Protein AF-A0A956K0T5-F1 (afdb_monomer)

Foldseek 3Di:
DQLQCFEEEEDDDFFPQCPLLCVLSVVSNYHYDPPPVPPRHQEYEYCDCPDPVVVVCVVVVHHYDYLVVSLVVSCVVPDVVSNVSSVVSVVRD

Mean predicted aligned error: 6.16 Å

Structure (mmCIF, N/CA/C/O backbone):
data_AF-A0A956K0T5-F1
#
_entry.id   AF-A0A956K0T5-F1
#
loop_
_atom_site.group_PDB
_atom_site.id
_atom_site.type_symbol
_atom_site.label_atom_id
_atom_site.label_alt_id
_atom_site.label_comp_id
_atom_site.label_asym_id
_atom_site.label_entity_id
_atom_site.label_seq_id
_atom_site.pdbx_PDB_ins_code
_atom_site.Cartn_x
_atom_site.Cartn_y
_atom_site.Cartn_z
_atom_site.occupancy
_atom_site.B_iso_or_equiv
_atom_site.auth_seq_id
_atom_site.auth_comp_id
_atom_site.auth_asym_id
_atom_site.auth_atom_id
_atom_site.pdbx_PDB_model_num
ATOM 1 N N . MET A 1 1 ? -9.799 3.020 -5.040 1.00 70.81 1 MET A N 1
ATOM 2 C CA . MET A 1 1 ? -8.765 2.029 -4.674 1.00 70.81 1 MET A CA 1
ATOM 3 C C . MET A 1 1 ? -9.117 1.504 -3.299 1.00 70.81 1 MET A C 1
ATOM 5 O O . MET A 1 1 ? -9.383 2.320 -2.437 1.00 70.81 1 MET A O 1
ATOM 9 N N . GLU A 1 2 ? -9.186 0.192 -3.109 1.00 79.44 2 GLU A N 1
ATOM 10 C CA . GLU A 1 2 ? -9.387 -0.414 -1.785 1.00 79.44 2 GLU A CA 1
ATOM 11 C C . GLU A 1 2 ? -8.061 -1.046 -1.352 1.00 79.44 2 GLU A C 1
ATOM 13 O O . GLU A 1 2 ? -7.497 -1.817 -2.133 1.00 79.44 2 GLU A O 1
ATOM 18 N N . ILE A 1 3 ? -7.539 -0.668 -0.178 1.00 82.44 3 ILE A N 1
ATOM 19 C CA . ILE A 1 3 ? -6.244 -1.139 0.361 1.00 82.44 3 ILE A CA 1
ATOM 20 C C . ILE A 1 3 ? -6.428 -2.050 1.584 1.00 82.44 3 ILE A C 1
ATOM 22 O O . ILE A 1 3 ? -5.563 -2.875 1.867 1.00 82.44 3 ILE A O 1
ATOM 26 N N . ALA A 1 4 ? -7.543 -1.920 2.306 1.00 82.50 4 ALA A N 1
ATOM 27 C CA . ALA A 1 4 ? -7.790 -2.688 3.520 1.00 82.50 4 ALA A CA 1
ATOM 28 C C . ALA A 1 4 ? -7.681 -4.200 3.254 1.00 82.50 4 ALA A C 1
ATOM 30 O O . ALA A 1 4 ? -8.240 -4.710 2.286 1.00 82.50 4 ALA A O 1
ATOM 31 N N . GLY A 1 5 ? -6.906 -4.904 4.084 1.00 82.50 5 GLY A N 1
ATOM 32 C CA . GLY A 1 5 ? -6.675 -6.348 3.958 1.00 82.50 5 GLY A CA 1
ATOM 33 C C . GLY A 1 5 ? -5.736 -6.788 2.825 1.00 82.50 5 GLY A C 1
ATOM 34 O O . GLY A 1 5 ? -5.436 -7.977 2.736 1.00 82.50 5 GLY A O 1
ATOM 35 N N . LYS A 1 6 ? -5.233 -5.871 1.988 1.00 87.75 6 LYS A N 1
ATOM 36 C CA . LYS A 1 6 ? -4.317 -6.201 0.883 1.00 87.75 6 LYS A CA 1
ATOM 37 C C . LYS A 1 6 ? -2.860 -6.248 1.317 1.00 87.75 6 LYS A C 1
ATOM 39 O O . LYS A 1 6 ? -2.452 -5.566 2.261 1.00 87.75 6 LYS A O 1
ATOM 44 N N . LYS A 1 7 ? -2.045 -7.001 0.581 1.00 89.50 7 LYS A N 1
ATOM 45 C CA . LYS A 1 7 ? -0.586 -6.976 0.692 1.00 89.50 7 LYS A CA 1
ATOM 46 C C . LYS A 1 7 ? 0.011 -6.011 -0.334 1.00 89.50 7 LYS A C 1
ATOM 48 O O . LYS A 1 7 ? -0.137 -6.183 -1.542 1.00 89.50 7 LYS A O 1
ATOM 53 N 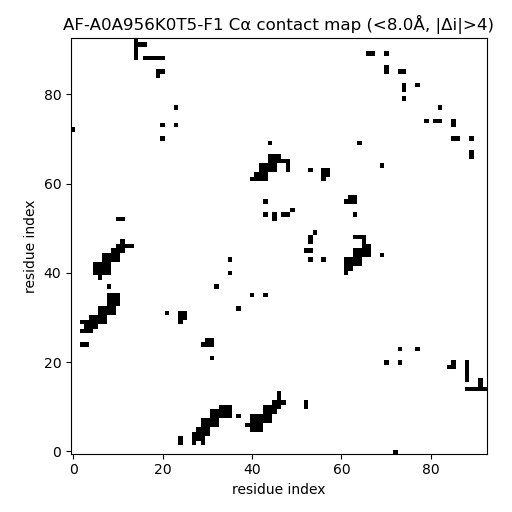N . VAL A 1 8 ? 0.709 -5.000 0.169 1.00 89.69 8 VAL A N 1
ATOM 54 C CA . VAL A 1 8 ? 1.319 -3.909 -0.592 1.00 89.69 8 VAL A CA 1
ATOM 55 C C . VAL A 1 8 ? 2.822 -4.143 -0.744 1.00 89.69 8 VAL A C 1
ATOM 57 O O . VAL A 1 8 ? 3.563 -4.148 0.235 1.00 89.69 8 VAL A O 1
ATOM 60 N N . GLY A 1 9 ? 3.293 -4.333 -1.971 1.00 89.88 9 GLY A N 1
ATOM 61 C CA . GLY A 1 9 ? 4.715 -4.471 -2.280 1.00 89.88 9 GLY A CA 1
ATOM 62 C C . GLY A 1 9 ? 5.338 -3.132 -2.656 1.00 89.88 9 GLY A C 1
ATOM 63 O O . GLY A 1 9 ? 4.884 -2.499 -3.602 1.00 89.88 9 GLY A O 1
ATOM 64 N N . PHE A 1 10 ? 6.398 -2.706 -1.979 1.00 87.00 10 PHE A N 1
ATOM 65 C CA . PHE A 1 10 ? 7.155 -1.511 -2.355 1.00 87.00 10 PHE A CA 1
ATOM 66 C C . PHE A 1 10 ? 8.296 -1.896 -3.298 1.00 87.00 10 PHE A C 1
ATOM 68 O O . PHE A 1 1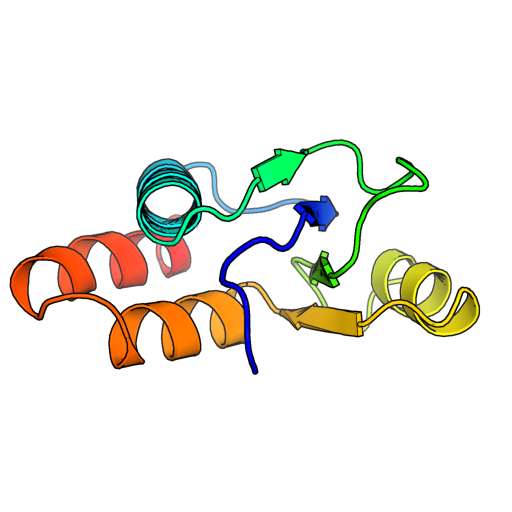0 ? 9.121 -2.745 -2.971 1.00 87.00 10 PHE A O 1
ATOM 75 N N . ARG A 1 11 ? 8.363 -1.277 -4.484 1.00 83.94 11 ARG A N 1
ATOM 76 C CA . ARG A 1 11 ? 9.427 -1.524 -5.466 1.00 83.94 11 ARG A CA 1
ATOM 77 C C . ARG A 1 11 ? 10.067 -0.238 -5.982 1.00 83.94 11 ARG A C 1
ATOM 79 O O . ARG A 1 11 ? 9.421 0.598 -6.609 1.00 83.94 11 ARG A O 1
ATOM 86 N N . GLY A 1 12 ? 11.381 -0.137 -5.811 1.00 77.44 12 GLY A N 1
ATOM 87 C CA . GLY A 1 12 ? 12.184 0.993 -6.278 1.00 77.44 12 GLY A CA 1
ATOM 88 C C . GLY A 1 12 ? 12.818 1.763 -5.128 1.00 77.44 12 GLY A C 1
ATOM 89 O O . GLY A 1 12 ? 12.767 1.341 -3.975 1.00 77.44 12 GLY A O 1
ATOM 90 N N . ARG A 1 13 ? 13.456 2.887 -5.458 1.00 77.69 13 ARG A N 1
ATOM 91 C CA . ARG A 1 13 ? 14.097 3.749 -4.467 1.00 77.69 13 ARG A CA 1
ATOM 92 C C . ARG A 1 13 ? 13.088 4.775 -3.976 1.00 77.69 13 ARG A C 1
ATOM 94 O O . ARG A 1 13 ? 12.767 5.717 -4.694 1.00 77.69 13 ARG A O 1
ATOM 101 N N . PHE A 1 14 ? 12.587 4.562 -2.772 1.00 77.69 14 PHE A N 1
ATOM 102 C CA . PHE A 1 14 ? 11.718 5.513 -2.097 1.00 77.69 14 PHE A CA 1
ATOM 103 C C . PHE A 1 14 ? 12.529 6.461 -1.215 1.00 77.69 14 PHE A C 1
ATOM 105 O O . PHE A 1 14 ? 13.664 6.137 -0.851 1.00 77.69 14 PHE A O 1
ATOM 112 N N . PRO A 1 15 ? 11.964 7.630 -0.882 1.00 71.19 15 PRO A N 1
ATOM 113 C CA . PRO A 1 15 ? 12.509 8.475 0.171 1.00 71.19 15 PRO A CA 1
ATOM 114 C C . PRO A 1 15 ? 12.641 7.693 1.486 1.00 71.19 15 PRO A C 1
ATOM 116 O O . PRO A 1 15 ? 11.840 6.800 1.759 1.00 71.19 15 PRO A O 1
ATOM 119 N N . SER A 1 16 ? 13.657 8.018 2.293 1.00 66.19 16 SER A N 1
ATOM 120 C CA . SER A 1 16 ? 14.024 7.242 3.491 1.00 66.19 16 SER A CA 1
ATOM 121 C C . SER A 1 16 ? 12.928 7.161 4.560 1.00 66.19 16 SER A C 1
ATOM 123 O O . SER A 1 16 ? 12.987 6.281 5.408 1.00 66.19 16 SER A O 1
ATOM 125 N N . ASP A 1 17 ? 11.930 8.047 4.523 1.00 73.56 17 ASP A N 1
ATOM 126 C CA . ASP A 1 17 ? 10.873 8.146 5.532 1.00 73.56 17 ASP A CA 1
ATOM 127 C C . ASP A 1 17 ? 9.545 7.591 4.986 1.00 73.56 17 ASP A C 1
ATOM 129 O O . ASP A 1 17 ? 8.643 8.330 4.590 1.00 73.56 17 ASP A O 1
ATOM 133 N N . LEU A 1 18 ? 9.445 6.260 4.898 1.00 81.62 18 LEU A N 1
ATOM 134 C CA . LEU A 1 18 ? 8.193 5.560 4.569 1.00 81.62 18 LEU A CA 1
ATOM 135 C C . LEU A 1 18 ? 7.412 5.114 5.811 1.00 81.62 18 LEU A C 1
ATOM 137 O O . LEU A 1 18 ? 6.280 4.650 5.669 1.00 81.62 18 LEU A O 1
ATOM 141 N N . ASP A 1 19 ? 7.978 5.253 7.008 1.00 83.00 19 ASP A N 1
ATOM 142 C CA . ASP A 1 19 ? 7.352 4.891 8.282 1.00 83.00 19 ASP A CA 1
ATOM 143 C C . ASP A 1 19 ? 5.903 5.369 8.442 1.00 83.00 19 ASP A C 1
ATOM 145 O O . ASP A 1 19 ? 5.049 4.528 8.724 1.00 83.00 19 ASP A O 1
ATOM 149 N N . PRO A 1 20 ? 5.544 6.646 8.195 1.00 84.75 20 PRO A N 1
ATOM 150 C CA . PRO A 1 20 ? 4.152 7.074 8.335 1.00 84.75 20 PRO A CA 1
ATOM 151 C C . PRO A 1 20 ? 3.218 6.405 7.314 1.00 84.75 20 PRO A C 1
ATOM 153 O O . PRO A 1 20 ? 2.061 6.137 7.624 1.00 84.75 20 PRO A O 1
ATOM 156 N N . VAL A 1 21 ? 3.710 6.088 6.112 1.00 86.94 21 VAL A N 1
ATOM 157 C CA . VAL A 1 21 ? 2.932 5.381 5.081 1.00 86.94 21 VAL A CA 1
ATOM 158 C C . VAL A 1 21 ? 2.724 3.922 5.484 1.00 86.94 21 VAL A C 1
ATOM 160 O O . VAL A 1 21 ? 1.602 3.420 5.444 1.00 86.94 21 VAL A O 1
ATOM 163 N N . LYS A 1 22 ? 3.796 3.247 5.912 1.00 87.62 22 LYS A N 1
ATOM 164 C CA . LYS A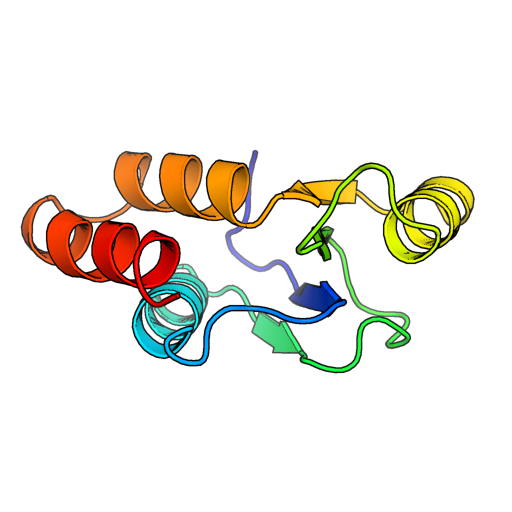 1 22 ? 3.769 1.860 6.394 1.00 87.62 22 LYS A CA 1
ATOM 165 C C . LYS A 1 22 ? 2.875 1.722 7.630 1.00 87.62 22 LYS A C 1
ATOM 167 O O . LYS A 1 22 ? 2.096 0.775 7.712 1.00 87.62 22 LYS A O 1
ATOM 172 N N . PHE A 1 23 ? 2.922 2.690 8.543 1.00 87.31 23 PHE A N 1
ATOM 173 C CA . PHE A 1 23 ? 2.068 2.730 9.726 1.00 87.31 23 PHE A CA 1
ATOM 174 C C . PHE A 1 23 ? 0.581 2.810 9.362 1.00 87.31 23 PHE A C 1
ATOM 176 O O . PHE A 1 23 ? -0.210 2.010 9.858 1.00 87.31 23 PHE A O 1
ATOM 183 N N . GLU A 1 24 ? 0.187 3.710 8.457 1.00 86.81 24 GLU A N 1
ATOM 184 C CA . GLU A 1 24 ? -1.222 3.829 8.055 1.00 86.81 24 GLU A CA 1
ATOM 185 C C . GLU A 1 24 ? -1.723 2.599 7.288 1.00 86.81 24 GLU A C 1
ATOM 187 O O . GLU A 1 24 ? -2.864 2.184 7.481 1.00 86.81 24 GLU A O 1
ATOM 192 N N . LEU A 1 25 ? -0.868 1.950 6.488 1.00 87.81 25 LEU A N 1
ATOM 193 C CA . LEU A 1 25 ? -1.203 0.660 5.876 1.00 87.81 25 LEU A CA 1
ATOM 194 C C . LEU A 1 25 ? -1.574 -0.384 6.939 1.00 87.81 25 LEU A C 1
ATOM 196 O O . LEU A 1 25 ? -2.614 -1.032 6.818 1.00 87.81 25 LE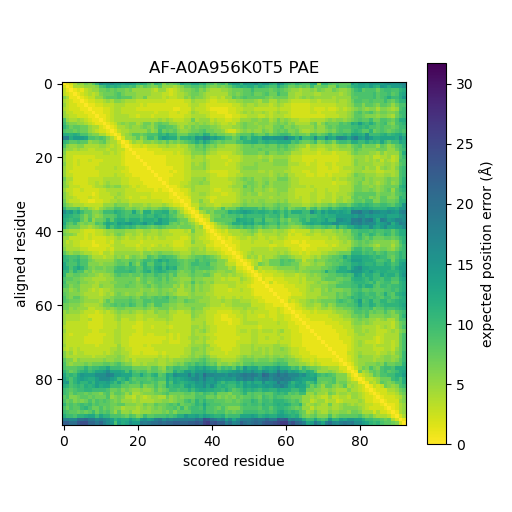U A O 1
ATOM 200 N N . LEU A 1 26 ? -0.779 -0.498 8.007 1.00 87.56 26 LEU A N 1
ATOM 201 C CA . LEU A 1 26 ? -1.067 -1.419 9.111 1.00 87.56 26 LEU A CA 1
ATOM 202 C C . LEU A 1 26 ? -2.371 -1.063 9.839 1.00 87.56 26 LEU A C 1
ATOM 204 O O . LEU A 1 26 ? -3.132 -1.959 10.198 1.00 87.56 26 LEU A O 1
ATOM 208 N N . GLN A 1 27 ? -2.656 0.228 10.033 1.00 85.50 27 GLN A N 1
ATOM 209 C CA . GLN A 1 27 ? -3.893 0.698 10.675 1.00 85.50 27 GLN A CA 1
ATOM 210 C C . GLN A 1 27 ? -5.147 0.338 9.865 1.00 85.50 27 GLN A C 1
ATOM 212 O O . GLN A 1 27 ? -6.189 0.043 10.444 1.00 85.50 27 GLN A O 1
ATOM 217 N N . LEU A 1 28 ? -5.036 0.305 8.535 1.00 84.50 28 LEU A N 1
ATOM 218 C CA . LEU A 1 28 ? -6.098 -0.141 7.627 1.00 84.50 28 LEU A CA 1
ATOM 219 C C . LEU A 1 28 ? -6.181 -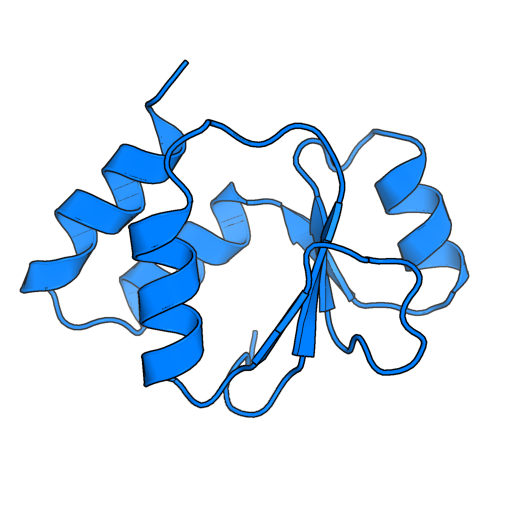1.676 7.506 1.00 84.50 28 LEU A C 1
ATOM 221 O O . LEU A 1 28 ? -6.954 -2.192 6.698 1.00 84.50 28 LEU A O 1
ATOM 225 N N . GLY A 1 29 ? -5.372 -2.422 8.266 1.00 86.88 29 GLY A N 1
ATOM 226 C CA . GLY A 1 29 ? -5.295 -3.882 8.195 1.00 86.88 29 GLY A CA 1
ATOM 227 C C . GLY A 1 29 ? -4.588 -4.405 6.942 1.00 86.88 29 GLY A C 1
ATOM 228 O O . GLY A 1 29 ? -4.648 -5.602 6.657 1.00 86.88 29 GLY A O 1
ATOM 229 N N . ALA A 1 30 ? -3.932 -3.532 6.177 1.00 89.06 30 ALA A N 1
ATOM 230 C CA . ALA A 1 30 ? -3.093 -3.932 5.061 1.00 89.06 30 ALA A CA 1
ATOM 231 C C . ALA A 1 30 ? -1.743 -4.449 5.573 1.00 89.06 30 ALA A C 1
ATOM 233 O O . ALA A 1 30 ? -1.247 -4.063 6.634 1.00 89.06 30 ALA A O 1
ATOM 234 N N . ARG A 1 31 ? -1.120 -5.328 4.795 1.00 90.50 31 ARG A N 1
ATOM 235 C CA . ARG A 1 31 ? 0.251 -5.797 5.030 1.00 90.50 31 ARG A CA 1
ATOM 236 C C . ARG A 1 31 ? 1.166 -5.135 4.019 1.00 90.50 31 ARG A C 1
ATOM 238 O O . ARG A 1 31 ? 0.721 -4.802 2.926 1.00 90.50 31 ARG A O 1
ATOM 245 N N . TYR A 1 32 ? 2.445 -4.988 4.335 1.00 88.62 32 TYR A N 1
ATOM 246 C CA . TYR A 1 32 ? 3.421 -4.522 3.357 1.00 88.62 32 TYR A CA 1
ATOM 247 C C . TYR A 1 32 ? 4.647 -5.424 3.290 1.00 88.62 32 TYR A C 1
ATOM 249 O O . TYR A 1 32 ? 4.959 -6.151 4.231 1.00 88.62 32 TYR A O 1
ATOM 257 N N . THR A 1 33 ? 5.329 -5.378 2.152 1.00 86.50 33 THR A N 1
ATOM 258 C CA . THR A 1 33 ? 6.613 -6.037 1.931 1.00 86.50 33 THR A CA 1
ATOM 259 C C . THR A 1 33 ? 7.501 -5.137 1.083 1.00 86.50 33 THR A C 1
ATOM 261 O O . THR A 1 33 ? 7.036 -4.511 0.131 1.00 86.50 33 THR A O 1
ATOM 264 N N . ASP A 1 34 ? 8.783 -5.064 1.420 1.00 78.69 34 ASP A N 1
ATOM 265 C CA . ASP A 1 34 ? 9.796 -4.448 0.558 1.00 78.69 34 ASP A CA 1
ATOM 266 C C . ASP A 1 34 ? 10.243 -5.426 -0.556 1.00 78.69 34 ASP A C 1
ATOM 268 O O . ASP A 1 34 ? 10.908 -5.037 -1.517 1.00 78.69 34 ASP A O 1
ATOM 272 N N . ASP A 1 35 ? 9.815 -6.695 -0.480 1.00 74.44 35 ASP A N 1
ATOM 273 C CA . ASP A 1 35 ? 10.020 -7.697 -1.521 1.00 74.44 35 ASP A CA 1
ATOM 274 C C . ASP A 1 35 ? 8.807 -7.777 -2.459 1.00 74.44 35 ASP A C 1
ATOM 276 O O . ASP A 1 35 ? 7.860 -8.539 -2.266 1.00 74.44 35 ASP A O 1
ATOM 280 N N . ALA A 1 36 ? 8.833 -6.963 -3.511 1.00 63.09 36 ALA A N 1
ATOM 281 C CA . ALA A 1 36 ? 7.795 -6.947 -4.540 1.00 63.09 36 ALA A CA 1
ATOM 282 C C . ALA A 1 36 ? 7.860 -8.140 -5.524 1.00 63.09 36 ALA A C 1
ATOM 284 O O . ALA A 1 36 ? 7.184 -8.116 -6.559 1.00 63.09 36 ALA A O 1
ATOM 285 N N . ARG A 1 37 ? 8.702 -9.158 -5.272 1.00 66.31 37 ARG A N 1
ATOM 286 C CA . ARG A 1 37 ? 8.666 -10.438 -6.006 1.00 66.31 37 ARG A CA 1
ATOM 287 C C . ARG A 1 37 ? 7.782 -11.472 -5.316 1.00 66.31 37 ARG A C 1
ATOM 289 O O . ARG A 1 37 ? 7.438 -12.462 -5.964 1.00 66.31 37 ARG A O 1
ATOM 296 N N . ASP A 1 38 ? 7.397 -11.220 -4.069 1.00 70.88 38 ASP A N 1
ATOM 297 C CA . ASP A 1 38 ? 6.468 -12.039 -3.305 1.00 70.88 38 ASP A CA 1
ATOM 298 C C . ASP A 1 38 ? 5.147 -12.239 -4.070 1.00 70.88 38 ASP A C 1
ATOM 300 O O . ASP A 1 38 ? 4.491 -11.290 -4.503 1.00 70.88 38 ASP A O 1
ATOM 304 N N . ALA A 1 39 ? 4.786 -13.506 -4.282 1.00 66.31 39 ALA A N 1
ATOM 305 C CA . ALA A 1 39 ? 3.648 -13.895 -5.110 1.00 66.31 39 ALA A CA 1
ATOM 306 C C . ALA A 1 39 ? 2.284 -13.553 -4.486 1.00 66.31 39 ALA A C 1
ATOM 308 O O . ALA A 1 39 ? 1.277 -13.628 -5.182 1.00 66.31 39 ALA A O 1
ATOM 309 N N . ALA A 1 40 ? 2.243 -13.179 -3.204 1.00 78.56 40 ALA A N 1
ATOM 310 C CA . ALA A 1 40 ? 1.020 -12.822 -2.495 1.00 78.56 40 ALA A CA 1
ATOM 311 C C . ALA A 1 40 ? 0.769 -11.304 -2.457 1.00 78.56 40 ALA A C 1
ATOM 313 O O . ALA A 1 40 ? -0.062 -10.854 -1.677 1.00 78.56 40 ALA A O 1
ATOM 314 N N . VAL A 1 41 ? 1.519 -10.501 -3.222 1.00 85.81 41 VAL A N 1
ATOM 315 C CA . VAL A 1 41 ? 1.298 -9.050 -3.324 1.00 85.81 41 VAL A CA 1
ATOM 316 C C . VAL A 1 41 ? 0.092 -8.762 -4.216 1.00 85.81 41 VAL A C 1
ATOM 318 O O . VAL A 1 41 ? 0.103 -9.093 -5.397 1.00 85.81 41 VAL A O 1
ATOM 321 N N . ASP A 1 42 ? -0.906 -8.072 -3.668 1.00 85.56 42 ASP A N 1
ATOM 322 C CA . ASP A 1 42 ? -2.100 -7.638 -4.402 1.00 85.56 42 ASP A CA 1
ATOM 323 C C . ASP A 1 42 ? -1.874 -6.314 -5.153 1.00 85.56 42 ASP A C 1
ATOM 325 O O . ASP A 1 42 ? -2.510 -6.038 -6.173 1.00 85.56 42 ASP A O 1
ATOM 329 N N . LEU A 1 43 ? -0.986 -5.461 -4.627 1.00 87.69 43 LEU A N 1
ATOM 330 C CA . LEU A 1 43 ? -0.723 -4.122 -5.150 1.00 87.69 43 LEU A CA 1
ATOM 331 C C . LEU A 1 43 ? 0.753 -3.751 -5.006 1.00 87.69 43 LEU A C 1
ATOM 333 O O . LEU A 1 43 ? 1.331 -3.856 -3.928 1.00 87.69 43 LEU A O 1
ATOM 337 N N . VAL A 1 44 ? 1.356 -3.266 -6.088 1.00 88.94 44 VAL A N 1
ATOM 338 C CA . VAL A 1 44 ? 2.750 -2.824 -6.126 1.00 88.94 44 VAL A CA 1
ATOM 339 C C . VAL A 1 44 ? 2.807 -1.302 -6.158 1.00 88.94 44 VAL A C 1
ATOM 341 O O . VAL A 1 44 ? 2.318 -0.660 -7.087 1.00 88.94 44 VAL A O 1
ATOM 344 N N . VAL A 1 45 ? 3.457 -0.724 -5.157 1.00 89.06 45 VAL A N 1
ATOM 345 C CA . VAL A 1 45 ? 3.824 0.687 -5.126 1.00 89.06 45 VAL A CA 1
ATOM 346 C C . VAL A 1 45 ? 5.169 0.830 -5.811 1.00 89.06 45 VAL A C 1
ATOM 348 O O . VAL A 1 45 ? 6.131 0.151 -5.448 1.00 89.06 45 VAL A O 1
ATOM 351 N N . VAL A 1 46 ? 5.255 1.727 -6.785 1.00 87.25 46 VAL A N 1
ATOM 352 C CA . VAL A 1 46 ? 6.500 2.053 -7.481 1.00 87.25 46 VAL A CA 1
ATOM 353 C C . VAL A 1 46 ? 6.908 3.495 -7.223 1.00 87.25 46 VAL A C 1
ATOM 355 O O . VAL A 1 46 ? 6.070 4.394 -7.130 1.00 87.25 46 VAL A O 1
ATOM 358 N N . ALA A 1 47 ? 8.216 3.717 -7.100 1.00 79.62 47 ALA A N 1
ATOM 359 C CA . ALA A 1 47 ? 8.768 5.066 -6.987 1.00 79.62 47 ALA A CA 1
ATOM 360 C C . ALA A 1 47 ? 8.596 5.846 -8.299 1.00 79.62 47 ALA A C 1
ATOM 362 O O . ALA A 1 47 ? 8.278 7.030 -8.280 1.00 79.62 47 ALA A O 1
ATOM 363 N N . ASP A 1 48 ? 8.747 5.146 -9.426 1.00 78.44 48 ASP A N 1
ATOM 364 C CA . ASP A 1 48 ? 8.582 5.690 -10.765 1.00 78.44 48 ASP A CA 1
ATOM 365 C C . ASP A 1 48 ? 7.683 4.761 -11.611 1.00 78.44 48 ASP A C 1
ATOM 367 O O . ASP A 1 48 ? 8.033 3.592 -11.816 1.00 78.44 48 ASP A O 1
ATOM 371 N N . PRO A 1 49 ? 6.511 5.232 -12.079 1.00 71.56 49 PRO A N 1
ATOM 372 C CA . PRO A 1 49 ? 5.571 4.424 -12.860 1.00 71.56 49 PRO A CA 1
ATOM 373 C C . PRO A 1 49 ? 5.993 4.208 -14.322 1.00 71.56 49 PRO A C 1
ATOM 375 O O . PRO A 1 49 ? 5.360 3.397 -15.006 1.00 71.56 49 PRO A O 1
ATOM 378 N N . GLY A 1 50 ? 7.021 4.917 -14.802 1.00 75.44 50 GLY A N 1
ATOM 379 C CA . GLY A 1 50 ? 7.627 4.729 -16.124 1.00 75.44 50 GLY A CA 1
ATOM 380 C C . GLY A 1 50 ? 8.776 3.715 -16.127 1.00 75.44 50 GLY A C 1
ATOM 381 O O . GLY A 1 50 ? 9.172 3.226 -17.183 1.00 75.44 50 GLY A O 1
ATOM 382 N N . ALA A 1 51 ? 9.299 3.357 -14.957 1.00 74.62 51 ALA A N 1
ATOM 383 C CA . ALA A 1 51 ? 10.433 2.459 -14.835 1.00 74.62 51 ALA A CA 1
ATOM 384 C C . ALA A 1 51 ? 10.062 0.986 -15.096 1.00 74.62 51 ALA A C 1
ATOM 386 O O . ALA A 1 51 ? 8.941 0.526 -14.857 1.00 74.62 51 ALA A O 1
ATOM 387 N N . ALA A 1 52 ? 11.062 0.195 -15.501 1.00 77.19 52 ALA A N 1
ATOM 388 C CA . ALA A 1 52 ? 10.931 -1.243 -15.762 1.00 77.19 52 ALA A CA 1
ATOM 389 C C . ALA A 1 52 ? 10.217 -2.061 -14.652 1.00 77.19 52 ALA A C 1
ATOM 391 O O . ALA A 1 52 ? 9.477 -2.988 -14.994 1.00 77.19 52 ALA A O 1
ATOM 392 N N . PRO A 1 53 ? 10.373 -1.757 -13.343 1.00 75.31 53 PRO A N 1
ATOM 393 C CA . PRO A 1 53 ? 9.604 -2.394 -12.274 1.00 75.31 53 PRO A CA 1
ATOM 394 C C . PRO A 1 53 ? 8.081 -2.310 -12.440 1.00 75.31 53 PRO A C 1
ATOM 396 O O . PRO A 1 53 ?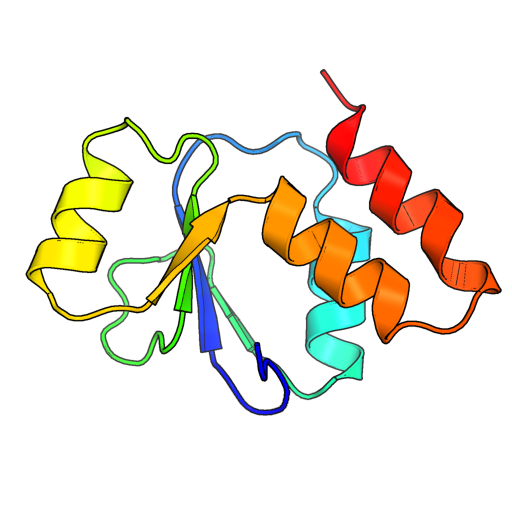 7.392 -3.292 -12.161 1.00 75.31 53 PRO A O 1
ATOM 399 N N . ALA A 1 54 ? 7.565 -1.172 -12.914 1.00 79.12 54 ALA A N 1
ATOM 400 C CA . ALA A 1 54 ? 6.137 -0.955 -13.127 1.00 79.12 54 ALA A CA 1
ATOM 401 C C . ALA A 1 54 ? 5.620 -1.790 -14.304 1.00 79.12 54 ALA A C 1
ATOM 403 O O . ALA A 1 54 ? 4.590 -2.455 -14.189 1.00 79.12 54 ALA A O 1
ATOM 404 N N . GLY A 1 55 ? 6.373 -1.820 -15.409 1.00 78.50 55 GLY A N 1
ATOM 405 C CA . GLY A 1 55 ? 6.059 -2.652 -16.574 1.00 78.50 55 GLY A CA 1
ATOM 406 C C . GLY A 1 55 ? 6.015 -4.144 -16.233 1.00 78.50 55 GLY A C 1
ATOM 407 O O . GLY A 1 55 ? 5.076 -4.832 -16.617 1.00 78.50 55 GLY A O 1
ATOM 408 N N . GLN A 1 56 ? 6.973 -4.631 -15.436 1.00 78.31 56 GLN A N 1
ATOM 409 C CA . GLN A 1 56 ? 7.002 -6.028 -14.987 1.00 78.31 56 GLN A CA 1
ATOM 410 C C . GLN A 1 56 ? 5.809 -6.393 -14.098 1.00 78.31 56 GLN A C 1
ATOM 412 O O . GLN A 1 56 ? 5.239 -7.467 -14.260 1.00 78.31 56 GLN A O 1
ATOM 417 N N . ALA A 1 57 ? 5.429 -5.530 -13.153 1.00 80.44 57 ALA A N 1
ATOM 418 C CA . ALA A 1 57 ? 4.280 -5.790 -12.288 1.00 80.44 57 ALA A CA 1
ATOM 419 C C . ALA A 1 57 ? 2.959 -5.769 -13.081 1.00 80.44 57 ALA A C 1
ATOM 421 O O . ALA A 1 57 ? 2.152 -6.687 -12.937 1.00 80.44 57 ALA A O 1
ATOM 422 N N . ARG A 1 58 ? 2.793 -4.811 -14.006 1.00 80.94 58 ARG A N 1
ATOM 423 C CA . ARG A 1 58 ? 1.637 -4.762 -14.920 1.00 80.94 58 ARG A CA 1
ATOM 424 C C . ARG A 1 58 ? 1.554 -5.990 -15.826 1.00 80.94 58 ARG A C 1
ATOM 426 O O . ARG A 1 58 ? 0.477 -6.551 -15.977 1.00 80.94 58 ARG A O 1
ATOM 433 N N . ALA A 1 59 ? 2.680 -6.449 -16.375 1.00 81.62 59 ALA A N 1
ATOM 434 C CA . ALA A 1 59 ? 2.731 -7.654 -17.207 1.00 81.62 59 ALA A CA 1
ATOM 435 C C . ALA A 1 59 ? 2.327 -8.931 -16.445 1.00 81.62 59 ALA A C 1
ATOM 437 O O . ALA A 1 59 ? 1.888 -9.899 -17.057 1.00 81.62 59 ALA A O 1
ATOM 438 N N . ARG A 1 60 ? 2.441 -8.930 -15.109 1.00 78.94 60 ARG A N 1
ATOM 439 C CA . ARG A 1 60 ? 1.974 -10.013 -14.226 1.00 78.94 60 ARG A CA 1
AT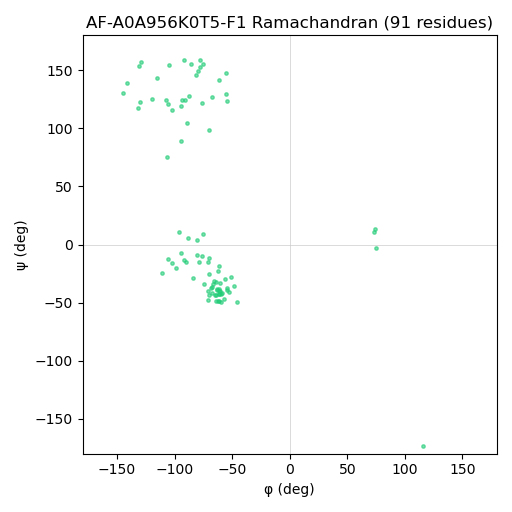OM 440 C C . ARG A 1 60 ? 0.511 -9.848 -13.788 1.00 78.94 60 ARG A C 1
ATOM 442 O O . ARG A 1 60 ? 0.054 -10.619 -12.955 1.00 78.94 60 ARG A O 1
ATOM 449 N N . GLY A 1 61 ? -0.207 -8.849 -14.309 1.00 80.75 61 GLY A N 1
ATOM 450 C CA . GLY A 1 61 ? -1.592 -8.552 -13.933 1.00 80.75 61 GLY A CA 1
ATOM 451 C C . GLY A 1 61 ? -1.749 -7.890 -12.560 1.00 80.75 61 GLY A C 1
ATOM 452 O O . GLY A 1 61 ? -2.861 -7.828 -12.045 1.00 80.75 61 GLY A O 1
ATOM 453 N N . LEU A 1 62 ? -0.662 -7.398 -11.955 1.00 82.69 62 LEU A N 1
ATOM 454 C CA . LEU A 1 62 ? -0.706 -6.749 -10.644 1.00 82.69 62 LEU A CA 1
ATOM 455 C C . LEU A 1 62 ? -1.145 -5.288 -10.767 1.00 82.69 62 LEU A C 1
ATOM 457 O O . LEU A 1 62 ? -0.765 -4.584 -11.709 1.00 82.69 62 LEU A O 1
ATOM 461 N N . ALA A 1 63 ? -1.885 -4.804 -9.768 1.00 86.25 63 ALA A N 1
ATOM 462 C CA . ALA A 1 63 ? -2.188 -3.384 -9.649 1.00 86.25 63 ALA A CA 1
ATOM 463 C C . ALA A 1 63 ? -0.898 -2.610 -9.342 1.00 86.25 63 ALA A C 1
ATOM 465 O O . ALA A 1 63 ? -0.186 -2.941 -8.396 1.00 86.25 63 ALA A O 1
ATOM 466 N N . VAL A 1 64 ? -0.596 -1.578 -10.132 1.00 87.62 64 VAL A N 1
ATOM 467 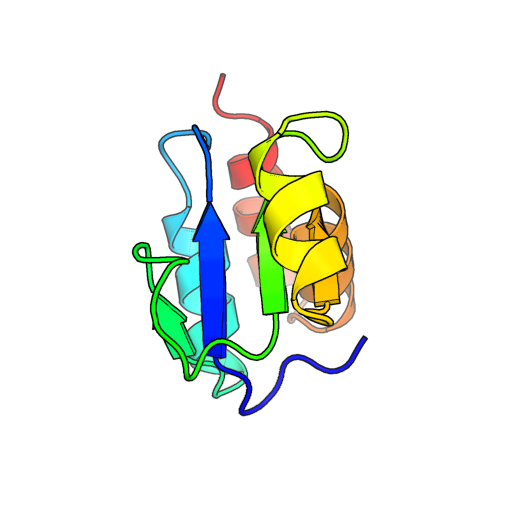C CA . VAL A 1 64 ? 0.600 -0.742 -9.951 1.00 87.62 64 VAL A CA 1
ATOM 468 C C . VAL A 1 64 ? 0.189 0.694 -9.703 1.00 87.62 64 VAL A C 1
ATOM 470 O O . VAL A 1 64 ? -0.503 1.279 -10.535 1.00 87.62 64 VAL A O 1
ATOM 473 N N . VAL A 1 65 ? 0.665 1.263 -8.598 1.00 89.25 65 VAL A N 1
ATOM 474 C CA . VAL A 1 65 ? 0.393 2.651 -8.204 1.00 89.25 65 VAL A CA 1
ATOM 475 C C . VAL A 1 65 ? 1.677 3.369 -7.825 1.00 89.25 65 VAL A C 1
ATOM 477 O O . VAL A 1 65 ? 2.652 2.751 -7.396 1.00 89.25 65 VAL A O 1
ATOM 480 N N . SER A 1 66 ? 1.698 4.688 -7.978 1.00 88.69 66 SER A N 1
ATOM 481 C CA . SER A 1 66 ? 2.823 5.489 -7.485 1.00 88.69 66 SER A CA 1
ATOM 482 C C . SER A 1 66 ? 2.750 5.698 -5.966 1.00 88.69 66 SER A C 1
ATOM 484 O O . SER A 1 66 ? 1.668 5.642 -5.376 1.00 88.69 66 SER A O 1
ATOM 486 N N . LEU A 1 67 ? 3.884 6.011 -5.322 1.00 86.12 67 LEU A N 1
ATOM 487 C CA . LEU A 1 67 ? 3.879 6.421 -3.906 1.00 86.12 67 LEU A CA 1
ATOM 488 C C . LEU A 1 67 ? 2.936 7.609 -3.667 1.00 86.12 67 LEU A C 1
ATOM 490 O O . LEU A 1 67 ? 2.248 7.658 -2.652 1.00 86.12 67 LEU A O 1
ATOM 494 N N . ARG A 1 68 ? 2.880 8.553 -4.614 1.00 85.56 68 ARG A N 1
ATOM 495 C CA . ARG A 1 68 ? 1.995 9.715 -4.527 1.00 85.56 68 ARG A CA 1
ATOM 496 C C . ARG A 1 68 ? 0.527 9.305 -4.499 1.00 85.56 68 ARG A C 1
ATOM 498 O O . ARG A 1 68 ? -0.191 9.757 -3.620 1.00 85.56 68 ARG A O 1
ATOM 505 N N . GLU A 1 69 ? 0.100 8.432 -5.407 1.00 88.12 69 GLU A N 1
ATOM 506 C CA . GLU A 1 69 ? -1.286 7.948 -5.437 1.00 88.12 69 GLU A CA 1
ATOM 507 C C . GLU A 1 69 ? -1.659 7.172 -4.176 1.00 88.12 69 GLU A C 1
ATOM 509 O O . GLU A 1 69 ? -2.763 7.339 -3.656 1.00 88.12 69 GLU A O 1
ATOM 514 N N . LEU A 1 70 ? -0.729 6.367 -3.652 1.00 87.69 70 LEU A N 1
ATOM 515 C CA . LEU A 1 70 ? -0.923 5.715 -2.364 1.00 87.69 70 LEU A CA 1
ATOM 516 C C . LEU A 1 70 ? -1.128 6.756 -1.256 1.00 87.69 70 LEU A C 1
ATOM 518 O O . LEU A 1 70 ? -2.083 6.653 -0.493 1.00 87.69 70 LEU A O 1
ATOM 522 N N . VAL A 1 71 ? -0.262 7.767 -1.174 1.00 86.94 71 VAL A N 1
ATOM 523 C CA . VAL A 1 71 ? -0.355 8.806 -0.143 1.00 86.94 71 VAL A CA 1
ATOM 524 C C . VAL A 1 71 ? -1.627 9.639 -0.285 1.00 86.94 71 VAL A C 1
ATOM 526 O O . VAL A 1 71 ? -2.280 9.874 0.723 1.00 86.94 71 VAL A O 1
ATOM 529 N N . ASP A 1 72 ? -2.019 10.058 -1.488 1.00 87.12 72 ASP A N 1
ATOM 530 C CA . ASP A 1 72 ? -3.268 10.802 -1.710 1.00 87.12 72 ASP A CA 1
ATOM 531 C C . ASP A 1 72 ? -4.496 9.978 -1.282 1.00 87.12 72 ASP A C 1
ATOM 533 O O . ASP A 1 72 ? -5.406 10.495 -0.625 1.00 87.12 72 ASP A O 1
ATOM 537 N N . HIS A 1 73 ? -4.495 8.670 -1.565 1.00 86.50 73 HIS A N 1
ATOM 538 C CA . HIS A 1 73 ? -5.533 7.778 -1.061 1.00 86.50 73 HIS A CA 1
ATOM 539 C C . HIS A 1 73 ? -5.515 7.680 0.468 1.00 86.50 73 HIS A C 1
ATOM 541 O O . HIS A 1 73 ? -6.558 7.867 1.090 1.00 86.50 73 HIS A O 1
ATOM 547 N N . LEU A 1 74 ? -4.346 7.451 1.077 1.00 84.31 74 LEU A N 1
ATOM 548 C CA . LEU A 1 74 ? -4.198 7.390 2.532 1.00 84.31 74 LEU A CA 1
ATOM 549 C C . LEU A 1 74 ? -4.640 8.694 3.194 1.00 84.31 74 LEU A C 1
ATOM 551 O O . LEU A 1 74 ? -5.365 8.642 4.169 1.00 84.31 74 LEU A O 1
ATOM 555 N N . VAL A 1 75 ? -4.303 9.859 2.643 1.00 83.75 75 VAL A N 1
ATOM 556 C CA . VAL A 1 75 ? -4.766 11.162 3.151 1.00 83.75 75 VAL A CA 1
ATOM 557 C C . VAL A 1 75 ? -6.291 11.289 3.117 1.00 83.75 75 VAL A C 1
ATOM 559 O O . VAL A 1 75 ? -6.863 11.943 3.983 1.00 83.75 75 VAL A O 1
ATOM 562 N N . THR A 1 76 ? -6.941 10.677 2.128 1.00 82.31 76 THR A N 1
ATOM 563 C CA . THR A 1 76 ? -8.402 10.712 1.982 1.00 82.31 76 THR A CA 1
ATOM 564 C C . THR A 1 76 ? -9.102 9.818 3.007 1.00 82.31 76 THR A C 1
ATOM 566 O O . THR A 1 76 ? -10.192 10.152 3.464 1.00 82.31 76 THR A O 1
ATOM 569 N N . VAL A 1 77 ? -8.490 8.685 3.368 1.00 81.12 77 VAL A N 1
ATOM 570 C CA . VAL A 1 77 ? -9.085 7.698 4.289 1.00 81.12 77 VAL A CA 1
ATOM 571 C C . VAL A 1 77 ? -8.576 7.816 5.730 1.00 81.12 77 VAL A C 1
ATOM 573 O O . VAL A 1 77 ? -9.231 7.332 6.649 1.00 81.12 77 VAL A O 1
ATOM 576 N N . ALA A 1 78 ? -7.422 8.448 5.943 1.00 73.00 78 ALA A N 1
ATOM 577 C CA . ALA A 1 78 ? -6.810 8.637 7.251 1.00 73.00 78 ALA A CA 1
ATOM 578 C C . ALA A 1 78 ? -7.459 9.802 8.014 1.00 73.00 78 ALA A C 1
ATOM 580 O O . ALA A 1 78 ? -7.866 10.805 7.419 1.00 73.00 78 ALA A O 1
ATOM 581 N N . PRO A 1 79 ? -7.500 9.736 9.355 1.00 67.44 79 PRO A N 1
ATOM 582 C CA . PRO A 1 79 ? -7.958 10.853 10.170 1.00 67.44 79 PRO A CA 1
ATOM 583 C C . PRO A 1 79 ? -7.060 12.088 9.979 1.00 67.44 79 PRO A C 1
ATOM 585 O O . PRO A 1 79 ? -5.830 11.985 9.921 1.00 67.44 79 PRO A O 1
ATOM 588 N N . ALA A 1 80 ? -7.674 13.277 9.949 1.00 61.97 80 ALA A N 1
ATOM 589 C CA . ALA A 1 80 ? -7.039 14.553 9.587 1.00 61.97 80 ALA A CA 1
ATOM 590 C C . ALA A 1 80 ? -5.722 14.870 10.332 1.00 61.97 80 ALA A C 1
ATOM 592 O O . ALA A 1 80 ? -4.841 15.526 9.779 1.00 61.97 80 ALA A O 1
ATOM 593 N N . GLY A 1 81 ? -5.542 14.363 11.558 1.00 62.94 81 GLY A N 1
ATOM 594 C CA . GLY A 1 81 ? -4.324 14.556 12.356 1.00 62.94 81 GLY A CA 1
ATOM 595 C C . GLY A 1 81 ? -3.076 13.811 11.858 1.00 62.94 81 GLY A C 1
ATOM 596 O O . GLY A 1 81 ? -1.971 14.148 12.276 1.00 62.94 81 GLY A O 1
ATOM 597 N N . ARG A 1 82 ? -3.210 12.820 10.964 1.00 69.19 82 ARG A N 1
ATOM 598 C CA . ARG A 1 82 ? -2.081 12.003 10.458 1.00 69.19 82 ARG A CA 1
ATOM 599 C C . ARG A 1 82 ? -1.608 12.409 9.058 1.00 69.19 82 ARG A C 1
ATOM 601 O O . ARG A 1 82 ? -0.481 12.113 8.660 1.00 69.19 82 ARG A O 1
ATOM 608 N N . VAL A 1 83 ? -2.435 13.176 8.348 1.00 69.56 83 VAL A N 1
ATOM 609 C CA . VAL A 1 83 ? -2.181 13.722 7.004 1.00 69.56 83 VAL A CA 1
ATOM 610 C C . VAL A 1 83 ? -0.857 14.501 6.881 1.00 69.56 83 VAL A C 1
ATOM 612 O O . VAL A 1 83 ? -0.165 14.315 5.873 1.00 69.56 83 VAL A O 1
ATOM 615 N N . PRO A 1 84 ? -0.438 15.338 7.856 1.00 70.31 84 PRO A N 1
ATOM 616 C CA . PRO A 1 84 ? 0.825 16.074 7.753 1.00 70.31 84 PRO A CA 1
ATOM 617 C C . PRO A 1 84 ? 2.052 15.155 7.664 1.00 70.31 84 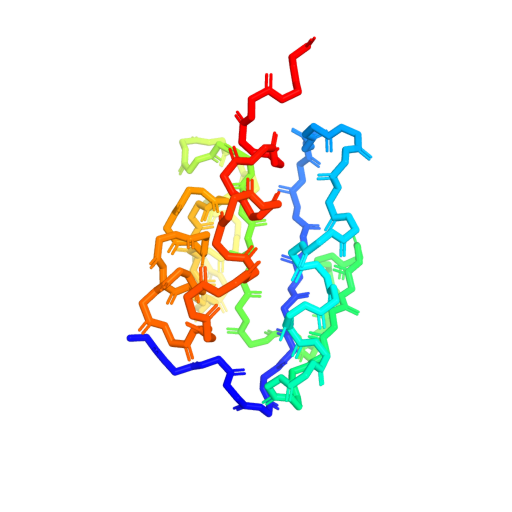PRO A C 1
ATOM 619 O O . PRO A 1 84 ? 2.964 15.423 6.881 1.00 70.31 84 PRO A O 1
ATOM 622 N N . ASN A 1 85 ? 2.047 14.042 8.405 1.00 77.00 85 ASN A N 1
ATOM 623 C CA . ASN A 1 85 ? 3.142 13.068 8.411 1.00 77.00 85 ASN A CA 1
ATOM 624 C C . ASN A 1 85 ? 3.200 12.287 7.092 1.00 77.00 85 ASN A C 1
ATOM 626 O O . ASN A 1 85 ? 4.275 12.114 6.522 1.00 77.00 85 ASN A O 1
ATOM 630 N N . LEU A 1 86 ? 2.041 11.911 6.542 1.00 77.94 86 LEU A N 1
ATOM 631 C CA . LEU A 1 86 ? 1.950 11.256 5.234 1.00 77.94 86 LEU A CA 1
ATOM 632 C C . LEU A 1 86 ? 2.488 12.137 4.100 1.00 77.94 86 LEU A C 1
ATOM 634 O O . LEU A 1 86 ? 3.235 11.673 3.241 1.00 77.94 86 LEU A O 1
ATOM 638 N N . ARG A 1 87 ? 2.161 13.434 4.104 1.00 77.12 87 ARG A N 1
ATOM 639 C CA . ARG A 1 87 ? 2.683 14.369 3.093 1.00 77.12 87 ARG A CA 1
ATOM 640 C C . ARG A 1 87 ? 4.177 14.642 3.252 1.00 77.12 87 ARG A C 1
ATOM 642 O O . ARG A 1 87 ? 4.829 14.980 2.264 1.00 77.12 87 ARG A O 1
ATOM 649 N N . ARG A 1 88 ? 4.727 14.495 4.460 1.00 76.19 88 ARG A N 1
ATOM 650 C CA . ARG A 1 88 ? 6.168 14.614 4.716 1.00 76.19 88 ARG A CA 1
ATOM 651 C C . ARG A 1 88 ? 6.958 13.477 4.064 1.00 76.19 88 ARG A C 1
ATOM 653 O O . ARG A 1 88 ? 8.011 13.761 3.496 1.00 76.19 88 ARG A O 1
ATOM 660 N N . ALA A 1 89 ? 6.411 12.259 4.034 1.00 72.44 89 ALA A N 1
ATOM 661 C CA . ALA A 1 89 ? 7.019 11.114 3.347 1.00 72.44 89 ALA A CA 1
ATOM 662 C C . ALA A 1 89 ? 7.284 11.380 1.854 1.00 72.44 89 ALA A C 1
ATOM 664 O O . ALA A 1 89 ? 8.252 10.883 1.294 1.00 72.44 89 ALA A O 1
ATOM 665 N N . LEU A 1 90 ? 6.469 12.224 1.207 1.00 73.56 90 LEU A N 1
ATOM 666 C CA . LEU A 1 90 ? 6.669 12.625 -0.192 1.00 73.56 90 LEU A CA 1
ATOM 667 C C . LEU A 1 90 ? 7.751 13.704 -0.388 1.00 73.56 90 LEU A C 1
ATOM 669 O O . LEU A 1 90 ? 8.148 13.956 -1.524 1.00 73.56 90 LEU A O 1
ATOM 673 N N . ARG A 1 91 ? 8.185 14.391 0.680 1.00 68.81 91 ARG A N 1
ATOM 674 C CA . ARG A 1 91 ? 9.083 15.562 0.611 1.00 68.81 91 ARG A CA 1
ATOM 675 C C . ARG A 1 91 ? 10.521 15.290 1.042 1.00 68.81 91 ARG A C 1
ATOM 677 O O . ARG A 1 91 ? 11.363 16.153 0.811 1.00 68.81 91 ARG A O 1
ATOM 684 N N . ALA A 1 92 ? 10.811 14.154 1.672 1.00 58.28 92 ALA A N 1
ATOM 685 C CA . ALA A 1 92 ? 12.177 13.794 2.039 1.00 58.28 92 ALA A CA 1
ATOM 686 C C . ALA A 1 92 ? 12.972 13.465 0.761 1.00 58.28 92 ALA A C 1
ATOM 688 O O . ALA A 1 92 ? 12.822 12.384 0.208 1.00 58.28 92 ALA A O 1
ATOM 689 N N . LYS A 1 93 ? 13.755 14.415 0.243 1.00 45.44 93 LYS A N 1
ATOM 690 C CA . LYS A 1 93 ? 14.620 14.241 -0.931 1.00 45.44 93 LYS A CA 1
ATOM 691 C C . LYS A 1 93 ? 16.078 14.209 -0.502 1.00 45.44 93 LYS A C 1
ATOM 693 O O . LYS A 1 93 ? 16.421 15.028 0.378 1.00 45.44 93 LYS A O 1
#

pLDDT: mean 79.82, std 8.42, range [45.44, 90.5]

Sequence (93 aa):
MEIAGKKVGFRGRFPSDLDPVKFELLQLGARYTDDARDAAVDLVVVADPGAAPAGQARARGLAVVSLRELVDHLVTVAPAGRVPNLRRALRAK

Nearest PDB structures (foldseek):
  2d8m-assembly1_A  TM=7.997E-01  e=9.672E-03  Homo sapiens
  3pc8-assembly1_A  TM=7.774E-01  e=1.539E-02  Mus musculus
  3pc6-assembly1_A  TM=7.777E-01  e=2.145E-02  Mus musculus
  6wh2-assembly1_B-2  TM=7.671E-01  e=2.293E-02  Homo sapiens
  2ebw-assembly1_A  TM=7.406E-01  e=1.758E-02  Homo sapiens

Radius of gyration: 12.38 Å; Cα contacts (8 Å, |Δi|>4): 147; chains: 1; bounding box: 24×30×30 Å

Solvent-accessible surface area (backbone atoms only — not comparable to full-atom values): 5297 Å² total; per-residue (Å²): 137,90,57,65,67,35,28,36,12,41,43,75,79,66,44,91,54,46,62,58,54,56,50,52,37,47,74,50,54,18,46,76,37,77,59,60,79,52,87,76,48,57,32,36,36,20,62,50,74,87,39,70,72,35,54,54,41,45,77,70,73,37,47,72,42,37,54,64,58,52,42,55,50,46,49,72,75,44,62,79,88,52,38,67,54,40,59,45,34,78,64,54,124

Secondary structure (DSSP, 8-state):
---TT-EEEEES---S--HHHHHHHHHTT-EEES-TT-TT-SEEEES-TTSHHHHHHHHTT-EEEEHHHHHHHHHHHS-TTTHHHHHHHTT--